Protein AF-A0A0F5PRF5-F1 (afdb_monomer)

Secondary structure (DSSP, 8-state):
--EEEEETTSTTHHHHHHHHHHTT--TT-EEEEB--TTSGGG-HHHHHHHHHHTTS-TTSEEE--SSS-B-TTTHHHHHHHHHHHSTTPPEEEEEEEEE-GGGTTEEEEESS-B-TTGGGT-----B-SEEEEEEEEETT-S-TTSS-HHHHHHHHHHHHHHHHHHHHHHHTT-

Solvent-accessible surface area (backbone atoms only — not comparable to full-atom values): 9089 Å² total; per-residue (Å²): 130,72,68,49,76,48,45,47,84,44,89,62,35,29,56,55,47,11,64,59,43,40,80,68,67,53,81,48,25,29,40,40,11,32,20,34,76,90,39,69,66,34,20,32,8,6,50,23,27,48,67,37,65,85,67,57,59,90,56,48,47,71,43,15,17,69,92,52,53,28,32,82,88,52,37,67,61,49,51,54,50,46,46,69,76,41,75,81,40,53,36,37,25,29,34,51,38,67,32,55,70,92,41,46,48,28,36,39,39,34,73,38,54,44,62,57,36,62,93,74,78,41,93,52,74,73,38,36,60,26,24,39,37,36,20,69,40,39,76,80,59,88,55,83,80,74,66,56,61,67,59,45,46,51,43,20,48,29,51,27,48,7,50,45,54,15,46,55,62,42,63,77,73,113

Structure (mmCIF, N/CA/C/O backbone):
data_AF-A0A0F5PRF5-F1
#
_entry.id   AF-A0A0F5PRF5-F1
#
loop_
_atom_site.group_PDB
_atom_site.id
_atom_site.type_symbol
_atom_site.label_atom_id
_atom_site.label_alt_id
_atom_site.label_comp_id
_atom_site.label_asym_id
_atom_site.label_entity_id
_atom_site.label_seq_id
_atom_site.pdbx_PDB_ins_code
_atom_site.Cartn_x
_atom_site.Cartn_y
_atom_site.Cartn_z
_atom_site.occupancy
_atom_site.B_iso_or_equiv
_atom_site.auth_seq_id
_atom_site.auth_comp_id
_atom_site.auth_asym_id
_atom_site.auth_atom_id
_atom_site.pdbx_PDB_model_num
ATOM 1 N N . MET A 1 1 ? -12.054 15.935 -7.448 1.00 60.72 1 MET A N 1
ATOM 2 C CA . MET A 1 1 ? -11.872 14.742 -6.591 1.00 60.72 1 MET A CA 1
ATOM 3 C C . MET A 1 1 ? -10.645 14.983 -5.749 1.00 60.72 1 MET A C 1
ATOM 5 O O . MET A 1 1 ? -9.676 15.499 -6.285 1.00 60.72 1 MET A O 1
ATOM 9 N N . GLU A 1 2 ? -10.706 14.678 -4.460 1.00 84.06 2 GLU A N 1
ATOM 10 C CA . GLU A 1 2 ? -9.551 14.829 -3.582 1.00 84.06 2 GLU A CA 1
ATOM 11 C C . GLU A 1 2 ? -8.508 13.746 -3.901 1.00 84.06 2 GLU A C 1
ATOM 13 O O . GLU A 1 2 ? -8.806 12.550 -3.855 1.00 84.06 2 GLU A O 1
ATOM 18 N N . GLU A 1 3 ? -7.309 14.181 -4.277 1.00 93.31 3 GLU A N 1
ATOM 19 C CA . GLU A 1 3 ? -6.185 13.330 -4.656 1.00 93.31 3 GLU A CA 1
ATOM 20 C C . GLU A 1 3 ? -4.881 13.951 -4.142 1.00 93.31 3 GLU A C 1
ATOM 22 O O . GLU A 1 3 ? -4.721 15.171 -4.152 1.00 93.31 3 GLU A O 1
ATOM 27 N N . LEU A 1 4 ? -3.947 13.098 -3.730 1.00 96.62 4 LEU A N 1
ATOM 28 C CA . LEU A 1 4 ? -2.561 13.448 -3.453 1.00 96.62 4 LEU A CA 1
ATOM 29 C C . LEU A 1 4 ? -1.651 12.684 -4.423 1.00 96.62 4 LEU A C 1
ATOM 31 O O . LEU A 1 4 ? -1.803 11.476 -4.598 1.00 96.62 4 LEU A O 1
ATOM 35 N N . ARG A 1 5 ? -0.695 13.385 -5.039 1.00 97.19 5 ARG A N 1
ATOM 36 C CA . ARG A 1 5 ? 0.387 12.793 -5.837 1.00 97.19 5 ARG A CA 1
ATOM 37 C C . ARG A 1 5 ? 1.717 13.359 -5.371 1.00 97.19 5 ARG A C 1
ATOM 39 O O . ARG A 1 5 ? 1.834 14.571 -5.238 1.00 97.19 5 ARG A O 1
ATOM 46 N N . LEU A 1 6 ? 2.691 12.484 -5.171 1.00 98.06 6 LEU A N 1
ATOM 47 C CA . LEU A 1 6 ? 4.057 12.827 -4.768 1.00 98.06 6 LEU A CA 1
ATOM 48 C C . LEU A 1 6 ? 5.022 11.736 -5.226 1.00 98.06 6 LEU A C 1
ATOM 50 O O . LEU A 1 6 ? 4.592 10.619 -5.518 1.00 98.06 6 LEU A O 1
ATOM 54 N N . ARG A 1 7 ? 6.319 12.020 -5.283 1.00 98.12 7 ARG A N 1
ATOM 55 C CA . ARG A 1 7 ? 7.351 10.986 -5.435 1.00 98.12 7 ARG A CA 1
ATOM 56 C C . ARG A 1 7 ? 7.752 10.408 -4.086 1.00 98.12 7 ARG A C 1
ATOM 58 O O . ARG A 1 7 ? 7.821 11.113 -3.085 1.00 98.12 7 ARG A O 1
ATOM 65 N N . TYR A 1 8 ? 8.073 9.119 -4.078 1.00 98.12 8 TYR A N 1
ATOM 66 C CA . TYR A 1 8 ? 8.446 8.387 -2.866 1.00 98.12 8 TYR A CA 1
ATOM 67 C C . TYR A 1 8 ? 9.645 8.982 -2.105 1.00 98.12 8 TYR A C 1
ATOM 69 O O . TYR A 1 8 ? 9.735 8.798 -0.893 1.00 98.12 8 TYR A O 1
ATOM 77 N N . ASN A 1 9 ? 10.536 9.687 -2.810 1.00 96.62 9 ASN A N 1
ATOM 78 C CA . ASN A 1 9 ? 11.763 10.290 -2.293 1.00 96.62 9 ASN A CA 1
ATOM 79 C C . ASN A 1 9 ? 11.678 11.817 -2.117 1.00 96.62 9 ASN A C 1
ATOM 81 O O . ASN A 1 9 ? 12.692 12.457 -1.840 1.00 96.62 9 ASN A O 1
ATOM 85 N N . GLU A 1 10 ? 10.500 12.419 -2.301 1.00 96.56 10 GLU A N 1
ATOM 86 C CA . GLU A 1 10 ? 10.302 13.834 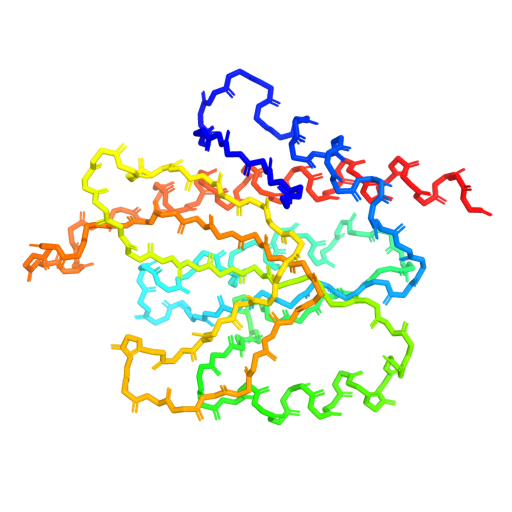-1.989 1.00 96.56 10 GLU A CA 1
ATOM 87 C C . GLU A 1 10 ? 10.427 14.089 -0.483 1.00 96.56 10 GLU A C 1
ATOM 89 O O . GLU A 1 10 ? 10.091 13.247 0.358 1.00 96.56 10 GLU A O 1
ATOM 94 N N . GLU A 1 11 ? 10.885 15.290 -0.126 1.00 94.69 11 GLU A N 1
ATOM 95 C CA . GLU A 1 11 ? 11.002 15.680 1.274 1.00 94.69 11 GLU A CA 1
ATOM 96 C C . GLU A 1 11 ? 9.638 15.554 1.974 1.00 94.69 11 GLU A C 1
ATOM 98 O O . GLU A 1 11 ? 8.604 16.020 1.486 1.00 94.69 11 GLU A O 1
ATOM 103 N N . LYS A 1 12 ? 9.631 14.910 3.146 1.00 96.19 12 LYS A N 1
ATOM 104 C CA . LYS A 1 12 ? 8.427 14.704 3.967 1.00 96.19 12 LYS A CA 1
ATOM 105 C C . LYS A 1 12 ? 7.310 13.920 3.260 1.00 96.19 12 LYS A C 1
ATOM 107 O O . LYS A 1 12 ? 6.164 14.006 3.702 1.00 96.19 12 LYS A O 1
ATOM 112 N N . ALA A 1 13 ? 7.614 13.123 2.232 1.00 98.06 13 ALA A N 1
ATOM 113 C CA . ALA A 1 13 ? 6.646 12.281 1.523 1.00 98.06 13 ALA A CA 1
ATOM 114 C C . ALA A 1 13 ? 5.723 11.496 2.479 1.00 98.06 13 ALA A C 1
ATOM 116 O O . ALA A 1 13 ? 4.499 11.627 2.413 1.00 98.06 13 ALA A O 1
ATOM 117 N N . SER A 1 14 ? 6.294 10.782 3.454 1.00 98.44 14 SER A N 1
ATOM 118 C CA . SER A 1 14 ? 5.531 10.030 4.462 1.00 98.44 14 SER A CA 1
ATOM 119 C C . SER A 1 14 ? 4.595 10.918 5.296 1.00 98.44 14 SER A C 1
ATOM 121 O O . SER A 1 14 ? 3.475 10.516 5.595 1.00 98.44 14 SER A O 1
ATOM 123 N N . PHE A 1 15 ? 4.995 12.149 5.635 1.00 98.25 15 PHE A N 1
ATOM 124 C CA . PHE A 1 15 ? 4.133 13.086 6.370 1.00 98.25 15 PHE A CA 1
ATOM 125 C C . PHE A 1 15 ? 2.988 13.622 5.509 1.00 98.25 15 PHE A C 1
ATOM 127 O O . PHE A 1 15 ? 1.879 13.801 6.009 1.00 98.25 15 PHE A O 1
ATOM 134 N N . GLN A 1 16 ? 3.223 13.859 4.218 1.00 98.25 16 GLN A N 1
ATOM 135 C CA . GLN A 1 16 ? 2.163 14.266 3.293 1.00 98.25 16 GLN A CA 1
ATOM 136 C C . GLN A 1 16 ? 1.115 13.156 3.142 1.00 98.25 16 GLN A C 1
ATOM 138 O O . GLN A 1 16 ? -0.085 13.421 3.251 1.00 98.25 16 GLN A O 1
ATOM 143 N N . ILE A 1 17 ? 1.568 11.904 2.994 1.00 98.50 17 ILE A N 1
ATOM 144 C CA . ILE A 1 17 ? 0.704 10.716 3.033 1.00 98.50 17 ILE A CA 1
ATOM 145 C C . ILE A 1 17 ? -0.072 10.680 4.353 1.00 98.50 17 ILE A C 1
ATOM 147 O O . ILE A 1 17 ? -1.296 10.538 4.345 1.00 98.50 17 ILE A O 1
ATOM 151 N N . ALA A 1 18 ? 0.612 10.871 5.482 1.00 98.31 18 ALA A N 1
ATOM 152 C CA . ALA A 1 18 ? -0.015 10.798 6.792 1.00 98.31 18 ALA A CA 1
ATOM 153 C C . ALA A 1 18 ? -1.121 11.850 6.984 1.00 98.31 18 ALA A C 1
ATOM 155 O O . ALA A 1 18 ? -2.226 11.526 7.418 1.00 98.31 18 ALA A O 1
ATOM 156 N N . ASN A 1 19 ? -0.856 13.100 6.597 1.00 96.88 19 ASN A N 1
ATOM 157 C CA . ASN A 1 19 ? -1.822 14.202 6.649 1.00 96.88 19 ASN A CA 1
ATOM 158 C C . ASN A 1 19 ? -3.044 13.953 5.758 1.00 96.88 19 ASN A C 1
ATOM 160 O O . ASN A 1 19 ? -4.166 14.358 6.077 1.00 96.88 19 ASN A O 1
ATOM 164 N N . PHE A 1 20 ? -2.847 13.287 4.621 1.00 97.12 20 PHE A N 1
ATOM 165 C CA . PHE A 1 20 ? -3.958 12.899 3.769 1.00 97.12 20 PHE A CA 1
ATOM 166 C C . PHE A 1 20 ? -4.807 11.804 4.419 1.00 97.12 20 PHE A C 1
ATOM 168 O O . PHE A 1 20 ? -6.032 11.931 4.492 1.00 97.12 20 PHE A O 1
ATOM 175 N N . LEU A 1 21 ? -4.163 10.744 4.912 1.00 97.31 21 LEU A N 1
ATOM 176 C CA . LEU A 1 21 ? -4.840 9.575 5.466 1.00 97.31 21 LEU A CA 1
ATOM 177 C C . LEU A 1 21 ? -5.535 9.868 6.800 1.00 97.31 21 LEU A C 1
ATOM 179 O O . LEU A 1 21 ? -6.650 9.394 7.001 1.00 97.31 21 LEU A O 1
ATOM 183 N N . SER A 1 22 ? -4.962 10.690 7.683 1.00 95.25 22 SER A N 1
ATOM 184 C CA . SER A 1 22 ? -5.527 10.988 9.015 1.00 95.25 22 SER A CA 1
ATOM 185 C C . SER A 1 22 ? -6.945 11.580 8.971 1.00 95.25 22 SER A C 1
ATOM 187 O O . SER A 1 22 ? -7.748 11.381 9.888 1.00 95.25 22 SER A O 1
ATOM 189 N N . ARG A 1 23 ? -7.292 12.260 7.873 1.00 93.12 23 ARG A N 1
ATOM 190 C CA . ARG A 1 23 ? -8.631 12.816 7.604 1.00 93.12 23 ARG A CA 1
ATOM 191 C C . ARG A 1 23 ? -9.651 11.756 7.174 1.00 93.12 23 ARG A C 1
ATOM 193 O O . ARG A 1 23 ? -10.851 12.014 7.179 1.00 93.12 23 ARG A O 1
ATOM 200 N N . HIS A 1 24 ? -9.180 10.567 6.815 1.00 94.69 24 HIS A N 1
ATOM 201 C CA . HIS A 1 24 ? -9.971 9.491 6.232 1.00 94.69 24 HIS A CA 1
ATOM 202 C C . HIS A 1 24 ? -10.018 8.226 7.097 1.00 94.69 24 HIS A C 1
ATOM 204 O O . HIS A 1 24 ? -10.954 7.441 6.925 1.00 94.69 24 HIS A O 1
ATOM 210 N N . LEU A 1 25 ? -9.067 8.031 8.014 1.00 95.81 25 LEU A N 1
ATOM 211 C CA . LEU A 1 25 ? -9.050 6.892 8.932 1.00 95.81 25 LEU A CA 1
ATOM 212 C C . LEU A 1 25 ? -10.205 6.953 9.944 1.00 95.81 25 LEU A C 1
ATOM 214 O O . LEU A 1 25 ? -10.509 8.001 10.517 1.00 95.81 25 LEU A O 1
ATOM 218 N N . LEU A 1 26 ? -10.824 5.794 10.154 1.00 95.50 26 LEU A N 1
ATOM 219 C CA . LEU A 1 26 ? -11.883 5.516 11.127 1.00 95.50 26 LEU A CA 1
ATOM 220 C C . LEU A 1 26 ? -11.511 4.264 11.940 1.00 95.50 26 LEU A C 1
ATOM 222 O O . LEU A 1 26 ? -10.733 3.450 11.429 1.00 95.50 26 LEU A O 1
ATOM 226 N N . PRO A 1 27 ? -12.071 4.052 13.144 1.00 94.38 27 PRO A N 1
ATOM 227 C CA . PRO A 1 27 ? -11.937 2.771 13.832 1.00 94.38 27 PRO A CA 1
ATOM 228 C C . PRO A 1 27 ? -12.372 1.624 12.913 1.00 94.38 27 PRO A C 1
ATOM 230 O O . PRO A 1 27 ? -13.264 1.803 12.082 1.00 94.38 27 PRO A O 1
ATOM 233 N N . GLU A 1 28 ? -11.722 0.470 13.033 1.00 95.25 28 GLU A N 1
ATOM 234 C CA . GLU A 1 28 ? -11.918 -0.705 12.175 1.00 95.25 28 GLU A CA 1
ATOM 235 C C . GLU A 1 28 ? -11.523 -0.507 10.699 1.00 95.25 28 GLU A C 1
ATOM 237 O O . GLU A 1 28 ? -11.861 -1.336 9.856 1.00 95.25 28 GLU A O 1
ATOM 242 N N . THR A 1 29 ? -10.792 0.560 10.344 1.00 97.56 29 THR A N 1
ATOM 243 C CA . THR A 1 29 ? -10.273 0.710 8.971 1.00 97.56 29 THR A CA 1
ATOM 244 C C . THR A 1 29 ? -9.352 -0.462 8.621 1.00 97.56 29 THR A C 1
ATOM 246 O O . THR A 1 29 ? -8.451 -0.824 9.382 1.00 97.56 29 THR A O 1
ATOM 249 N N . VAL A 1 30 ? -9.582 -1.038 7.442 1.00 98.56 30 VAL A N 1
ATOM 250 C CA . VAL A 1 30 ? -8.839 -2.173 6.897 1.00 98.56 30 VAL A CA 1
ATOM 251 C C . VAL A 1 30 ? -7.887 -1.682 5.810 1.00 98.56 30 VAL A C 1
ATOM 253 O O . VAL A 1 30 ? -8.323 -1.108 4.814 1.00 98.56 30 VAL A O 1
ATOM 256 N N . PHE A 1 31 ? -6.599 -1.972 5.955 1.00 98.62 31 PHE A N 1
ATOM 257 C CA . PHE A 1 31 ? -5.612 -1.861 4.886 1.00 98.62 31 PHE A CA 1
ATOM 258 C C . PHE A 1 31 ? -5.561 -3.185 4.121 1.00 98.62 31 PHE A C 1
ATOM 260 O O . PHE A 1 31 ? -5.172 -4.217 4.669 1.00 98.62 31 PHE A O 1
ATOM 267 N N . LEU A 1 32 ? -5.989 -3.164 2.860 1.00 98.62 32 LEU A N 1
ATOM 268 C CA . LEU A 1 32 ? -5.933 -4.315 1.966 1.00 98.62 32 LEU A CA 1
ATOM 269 C C . LEU A 1 32 ? -4.797 -4.115 0.966 1.00 98.62 32 LEU A C 1
ATOM 271 O O . LEU A 1 32 ? -4.935 -3.377 -0.009 1.00 98.62 32 LEU A O 1
ATOM 275 N N . CYS A 1 33 ? -3.670 -4.763 1.224 1.00 98.44 33 CYS A N 1
ATOM 276 C CA . CYS A 1 33 ? -2.465 -4.641 0.429 1.00 98.44 33 CYS A CA 1
ATOM 277 C C . CYS A 1 33 ? -2.415 -5.736 -0.645 1.00 98.44 33 CYS A C 1
ATOM 279 O O . CYS A 1 33 ? -2.232 -6.916 -0.357 1.00 98.44 33 CYS A O 1
ATOM 281 N N . ILE A 1 34 ? -2.620 -5.337 -1.894 1.00 97.62 34 ILE A N 1
ATOM 282 C CA . ILE A 1 34 ? -2.794 -6.222 -3.039 1.00 97.62 34 ILE A CA 1
ATOM 283 C C . ILE A 1 34 ? -1.454 -6.458 -3.734 1.00 97.62 34 ILE A C 1
ATOM 285 O O . ILE A 1 34 ? -0.644 -5.545 -3.874 1.00 97.62 34 ILE A O 1
ATOM 289 N N . GLY A 1 35 ? -1.231 -7.705 -4.139 1.00 95.81 35 GLY A N 1
ATOM 290 C CA . GLY A 1 35 ? -0.074 -8.146 -4.902 1.00 95.81 35 GLY A CA 1
ATOM 291 C C . GLY A 1 35 ? 0.474 -9.490 -4.420 1.00 95.81 35 GLY A C 1
ATOM 292 O O . GLY A 1 35 ? -0.114 -10.172 -3.570 1.00 95.81 35 GLY A O 1
ATOM 293 N N . THR A 1 36 ? 1.629 -9.879 -4.948 1.00 95.38 36 THR A N 1
ATOM 294 C CA . THR A 1 36 ? 2.395 -11.059 -4.528 1.00 95.38 36 THR A CA 1
ATOM 295 C C . THR A 1 36 ? 3.895 -10.821 -4.659 1.00 95.38 36 THR A C 1
ATOM 297 O O . THR A 1 36 ? 4.366 -10.090 -5.518 1.00 95.38 36 THR A O 1
ATOM 300 N N . ASP A 1 37 ? 4.670 -11.498 -3.822 1.00 92.12 37 ASP A N 1
ATOM 301 C CA . ASP A 1 37 ? 6.130 -11.573 -3.880 1.00 92.12 37 ASP A CA 1
ATOM 302 C C . ASP A 1 37 ? 6.676 -12.434 -5.035 1.00 92.12 37 ASP A C 1
ATOM 304 O O . ASP A 1 37 ? 7.882 -12.460 -5.267 1.00 92.12 37 ASP A O 1
ATOM 308 N N . ARG A 1 38 ? 5.808 -13.113 -5.798 1.00 91.31 38 ARG A N 1
ATOM 309 C CA . ARG A 1 38 ? 6.208 -13.898 -6.981 1.00 91.31 38 ARG A CA 1
ATOM 310 C C . ARG A 1 38 ? 6.745 -13.040 -8.126 1.00 91.31 38 ARG A C 1
ATOM 312 O O . ARG A 1 38 ? 7.484 -13.554 -8.961 1.00 91.31 38 ARG A O 1
ATOM 319 N N . PHE A 1 39 ? 6.369 -11.762 -8.174 1.00 89.50 39 PHE A N 1
ATOM 320 C CA . PHE A 1 39 ? 6.844 -10.795 -9.160 1.00 89.50 39 PHE A CA 1
ATOM 321 C C . PHE A 1 39 ? 7.274 -9.523 -8.437 1.00 89.50 39 PHE A C 1
ATOM 323 O O . PHE A 1 39 ? 6.505 -8.967 -7.658 1.00 89.50 39 PHE A O 1
ATOM 330 N N . ILE A 1 40 ? 8.486 -9.029 -8.709 1.00 93.12 40 ILE A N 1
ATOM 331 C CA . ILE A 1 40 ? 9.037 -7.857 -8.006 1.00 93.12 40 ILE A CA 1
ATOM 332 C C . ILE A 1 40 ? 8.110 -6.643 -8.156 1.00 93.12 40 ILE A C 1
ATOM 334 O O . ILE A 1 40 ? 7.815 -5.969 -7.171 1.00 93.12 40 ILE A O 1
ATOM 338 N N . THR A 1 41 ? 7.576 -6.414 -9.355 1.00 91.50 41 THR A N 1
ATOM 339 C CA . THR A 1 41 ? 6.636 -5.320 -9.640 1.00 91.50 41 THR A CA 1
ATOM 340 C C . THR A 1 41 ? 5.297 -5.456 -8.918 1.00 91.50 41 THR A C 1
ATOM 342 O O . THR A 1 41 ? 4.633 -4.456 -8.688 1.00 91.50 41 THR A O 1
ATOM 345 N N . ASP A 1 42 ? 4.897 -6.666 -8.530 1.00 93.00 42 ASP A N 1
ATOM 346 C CA . ASP A 1 42 ? 3.637 -6.927 -7.821 1.00 93.00 42 ASP A CA 1
ATOM 347 C C . ASP A 1 42 ? 3.843 -7.036 -6.299 1.00 93.00 42 ASP A C 1
ATOM 349 O O . ASP A 1 42 ? 2.907 -7.265 -5.540 1.00 93.00 42 ASP A O 1
ATOM 353 N N . SER A 1 43 ? 5.080 -6.870 -5.819 1.00 96.56 43 SER A N 1
ATOM 354 C CA . SER A 1 43 ? 5.419 -7.088 -4.409 1.00 96.56 43 SER A CA 1
ATOM 355 C C . SER A 1 43 ? 5.150 -5.880 -3.505 1.00 96.56 43 SER A C 1
ATOM 357 O O . SER A 1 43 ? 5.161 -6.027 -2.282 1.00 96.56 43 SER A O 1
ATOM 359 N N . LEU A 1 44 ? 4.853 -4.703 -4.074 1.00 98.00 44 LEU A N 1
ATOM 360 C CA . LEU A 1 44 ? 4.667 -3.455 -3.322 1.00 98.00 44 LEU A CA 1
ATOM 361 C C . LEU A 1 44 ? 3.634 -3.597 -2.198 1.00 98.00 44 LEU A C 1
ATOM 363 O O . LEU A 1 44 ? 3.945 -3.300 -1.046 1.00 98.00 44 LEU A O 1
ATOM 367 N N . GLY A 1 45 ? 2.422 -4.066 -2.513 1.00 98.25 45 GLY A N 1
ATOM 368 C CA . GLY A 1 45 ? 1.362 -4.237 -1.522 1.00 98.25 45 GLY A CA 1
ATOM 369 C C . GLY A 1 45 ? 1.784 -5.179 -0.389 1.00 98.25 45 GLY A C 1
ATOM 370 O O . GLY A 1 45 ? 1.839 -4.737 0.758 1.00 98.25 45 GLY A O 1
ATOM 371 N N . PRO A 1 46 ? 2.141 -6.445 -0.663 1.00 98.50 46 PRO A N 1
ATOM 372 C CA . PRO A 1 46 ? 2.598 -7.378 0.366 1.00 98.50 46 PRO A CA 1
ATOM 373 C C . PRO A 1 46 ? 3.746 -6.858 1.243 1.00 98.50 46 PRO A C 1
ATOM 375 O O . PRO A 1 46 ? 3.751 -7.145 2.443 1.00 98.50 46 PRO A O 1
ATOM 378 N N . ILE A 1 47 ? 4.689 -6.085 0.683 1.00 98.75 47 ILE A N 1
ATOM 379 C CA . ILE A 1 47 ? 5.765 -5.441 1.454 1.00 98.75 47 ILE A CA 1
ATOM 380 C C . ILE A 1 47 ? 5.183 -4.378 2.391 1.00 98.75 47 ILE A C 1
ATOM 382 O O . ILE A 1 47 ? 5.457 -4.433 3.590 1.00 98.75 47 ILE A O 1
ATOM 386 N N . VAL A 1 48 ? 4.335 -3.467 1.892 1.00 98.81 48 VAL A N 1
ATOM 387 C CA . VAL A 1 48 ? 3.645 -2.467 2.731 1.00 98.81 48 VAL A CA 1
ATOM 388 C C . VAL A 1 48 ? 2.891 -3.152 3.867 1.00 98.81 48 VAL A C 1
ATOM 390 O O . VAL A 1 48 ? 3.070 -2.794 5.028 1.00 98.81 48 VAL A O 1
ATOM 393 N N . GLY A 1 49 ? 2.091 -4.172 3.549 1.00 98.69 49 GLY A N 1
ATOM 394 C CA . GLY A 1 49 ? 1.313 -4.916 4.533 1.00 98.69 49 GLY A CA 1
ATOM 395 C C . GLY A 1 49 ? 2.188 -5.579 5.595 1.00 98.69 49 GLY A C 1
ATOM 396 O O . GLY A 1 49 ? 1.877 -5.516 6.784 1.00 98.69 49 GLY A O 1
ATOM 397 N N . ASN A 1 50 ? 3.323 -6.160 5.199 1.00 98.44 50 ASN A N 1
ATOM 398 C CA . ASN A 1 50 ? 4.276 -6.740 6.140 1.00 98.44 50 ASN A CA 1
ATOM 399 C C . ASN A 1 50 ? 4.862 -5.678 7.087 1.00 98.44 50 ASN A C 1
ATOM 401 O O . ASN A 1 50 ? 4.874 -5.902 8.297 1.00 98.44 50 ASN A O 1
ATOM 405 N N . LEU A 1 51 ? 5.270 -4.517 6.559 1.00 98.50 51 LEU A N 1
ATOM 406 C CA . LEU A 1 51 ? 5.847 -3.412 7.337 1.00 98.50 51 LEU A CA 1
ATOM 407 C C . LEU A 1 51 ? 4.879 -2.835 8.379 1.00 98.50 51 LEU A C 1
ATOM 409 O O . LEU A 1 51 ? 5.302 -2.484 9.476 1.00 98.50 51 LEU A O 1
ATOM 413 N N . ILE A 1 52 ? 3.582 -2.756 8.067 1.00 98.44 52 ILE A N 1
ATOM 414 C CA . ILE A 1 52 ? 2.590 -2.157 8.978 1.00 98.44 52 ILE A CA 1
ATOM 415 C C . ILE A 1 52 ? 1.946 -3.170 9.939 1.00 98.44 52 ILE A C 1
ATOM 417 O O . ILE A 1 52 ? 1.476 -2.786 11.009 1.00 98.44 52 ILE A O 1
ATOM 421 N N . SER A 1 53 ? 1.935 -4.464 9.597 1.00 96.19 53 SER A N 1
ATOM 422 C CA . SER A 1 53 ? 1.197 -5.504 10.339 1.00 96.19 53 SER A CA 1
ATOM 423 C C . SER A 1 53 ? 1.599 -5.676 11.810 1.00 96.19 53 SER A C 1
ATOM 425 O O . SER A 1 53 ? 0.757 -6.056 12.620 1.00 96.19 53 SER A O 1
ATOM 427 N N . GLY A 1 54 ? 2.852 -5.383 12.172 1.00 89.44 54 GLY A N 1
ATOM 428 C CA . GLY A 1 54 ? 3.355 -5.492 13.548 1.00 89.44 54 GLY A CA 1
ATOM 429 C C . GLY A 1 54 ? 3.349 -4.184 14.343 1.00 89.44 54 GLY A C 1
ATOM 430 O O . GLY A 1 54 ? 3.722 -4.186 15.514 1.00 89.44 54 GLY A O 1
ATOM 431 N N . SER A 1 55 ? 2.969 -3.067 13.721 1.00 95.06 55 SER A N 1
ATOM 432 C CA . SER A 1 55 ? 3.124 -1.725 14.304 1.00 95.06 55 SER A CA 1
ATOM 433 C C . SER A 1 55 ? 1.853 -0.885 14.240 1.00 95.06 55 SER A C 1
ATOM 435 O O . SER A 1 55 ? 1.843 0.248 14.702 1.00 95.06 55 SER A O 1
ATOM 437 N N . LEU A 1 56 ? 0.762 -1.402 13.681 1.00 95.38 56 LEU A N 1
ATOM 438 C CA . LEU A 1 56 ? -0.504 -0.682 13.698 1.00 95.38 56 LEU A CA 1
ATOM 439 C C . LEU A 1 56 ? -1.165 -0.723 15.084 1.00 95.38 56 LEU A C 1
ATOM 441 O O . LEU A 1 56 ? -1.135 -1.758 15.755 1.00 95.38 56 LEU A O 1
ATOM 445 N N . PRO A 1 57 ? -1.826 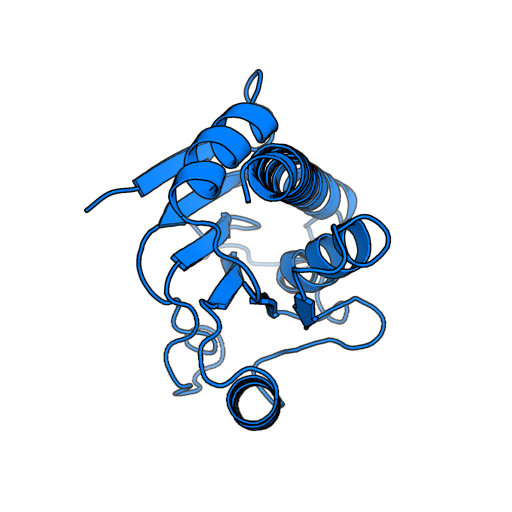0.373 15.505 1.00 95.81 57 PRO A N 1
ATOM 446 C CA . PRO A 1 57 ? -2.751 0.338 16.629 1.00 95.81 57 PRO A CA 1
ATOM 447 C C . PRO A 1 57 ? -3.819 -0.759 16.453 1.00 95.81 57 PRO A C 1
ATOM 449 O O . PRO A 1 57 ? -4.291 -0.965 15.333 1.00 95.81 57 PRO A O 1
ATOM 452 N N . PRO A 1 58 ? -4.277 -1.408 17.542 1.00 94.12 58 PRO A N 1
ATOM 453 C CA . PRO A 1 58 ? -5.157 -2.584 17.484 1.00 94.12 58 PRO A CA 1
ATOM 454 C C . PRO A 1 58 ? -6.567 -2.308 16.936 1.00 94.12 58 PRO A C 1
ATOM 456 O O . PRO A 1 58 ? -7.339 -3.238 16.743 1.00 94.12 58 PRO A O 1
ATOM 459 N N . ILE A 1 59 ? -6.908 -1.041 16.688 1.00 95.00 59 ILE A N 1
ATOM 460 C CA . ILE A 1 59 ? -8.179 -0.613 16.087 1.00 95.00 59 ILE A CA 1
ATOM 461 C C . ILE A 1 59 ? -8.172 -0.663 14.550 1.00 95.00 59 ILE A C 1
ATOM 463 O O . ILE A 1 59 ? -9.183 -0.338 13.929 1.00 95.00 59 ILE A O 1
ATOM 467 N N . TYR A 1 60 ? -7.040 -1.002 13.929 1.00 97.62 60 TYR A N 1
ATOM 468 C CA . TYR A 1 60 ? -6.885 -1.120 12.479 1.00 97.62 60 TYR A CA 1
ATOM 469 C C . TYR A 1 60 ? -6.455 -2.536 12.099 1.00 97.62 60 TYR A C 1
ATOM 471 O O . TYR A 1 60 ? -5.824 -3.239 12.886 1.00 97.62 60 TYR A O 1
ATOM 479 N N . TYR A 1 61 ? -6.753 -2.943 10.865 1.00 98.12 61 TYR A N 1
ATOM 480 C CA . TYR A 1 61 ? -6.485 -4.303 10.391 1.00 98.12 61 TYR A CA 1
ATOM 481 C C . TYR A 1 61 ? -5.737 -4.305 9.067 1.00 98.12 61 TYR A C 1
ATOM 483 O O . TYR A 1 61 ? -5.881 -3.389 8.260 1.00 98.12 61 TYR A O 1
ATOM 491 N N . VAL A 1 62 ? -4.971 -5.368 8.827 1.00 98.50 62 VAL A N 1
ATOM 492 C CA . VAL A 1 62 ? -4.161 -5.540 7.617 1.00 98.50 62 VAL A CA 1
ATOM 493 C C . VAL A 1 62 ? -4.448 -6.895 6.998 1.00 98.50 62 VAL A C 1
ATOM 495 O O . VAL A 1 62 ? -4.427 -7.916 7.687 1.00 98.50 62 VAL A O 1
ATOM 498 N N . TYR A 1 63 ? -4.667 -6.899 5.689 1.00 98.56 63 TYR A N 1
ATOM 499 C CA . TYR A 1 63 ? -4.755 -8.098 4.864 1.00 98.56 63 TYR A CA 1
ATOM 500 C C . TYR A 1 63 ? -3.844 -7.936 3.658 1.00 98.56 63 TYR A C 1
ATOM 502 O O . TYR A 1 63 ? -3.757 -6.850 3.095 1.00 98.56 63 TYR A O 1
ATOM 510 N N . GLY A 1 64 ? -3.193 -9.025 3.255 1.00 98.19 64 GLY A N 1
ATOM 511 C CA . GLY A 1 64 ? -2.138 -8.972 2.254 1.00 98.19 64 GLY A CA 1
ATOM 512 C C . GLY A 1 64 ? -0.800 -8.641 2.895 1.00 98.19 64 GLY A C 1
ATOM 513 O O . GLY A 1 64 ? -0.488 -7.497 3.193 1.00 98.19 64 GLY A O 1
ATOM 514 N N . THR A 1 65 ? -0.005 -9.673 3.133 1.00 98.50 65 THR A N 1
ATOM 515 C CA . THR A 1 65 ? 1.387 -9.556 3.579 1.00 98.50 65 THR A CA 1
ATOM 516 C C . THR A 1 65 ? 2.245 -10.481 2.732 1.00 98.50 65 THR A C 1
ATOM 518 O O . THR A 1 65 ? 1.714 -11.312 1.999 1.00 98.50 65 THR A O 1
ATOM 521 N N . LEU A 1 66 ? 3.569 -10.399 2.860 1.00 98.00 66 LEU A N 1
ATOM 522 C CA . LEU A 1 66 ? 4.468 -11.368 2.222 1.00 98.00 66 LEU A CA 1
ATOM 523 C C . LEU A 1 66 ? 4.113 -12.819 2.595 1.00 98.00 66 LEU A C 1
ATOM 525 O O . LEU A 1 66 ? 4.113 -13.699 1.744 1.00 98.00 66 LEU A O 1
ATOM 529 N N . LYS A 1 67 ? 3.738 -13.069 3.857 1.00 97.38 67 LYS A N 1
ATOM 530 C CA . LYS A 1 67 ? 3.345 -14.407 4.325 1.00 97.38 67 LYS A CA 1
ATOM 531 C C . LYS A 1 67 ? 1.973 -14.848 3.805 1.00 97.38 67 LYS A C 1
ATOM 533 O O . LYS A 1 67 ? 1.776 -16.030 3.544 1.00 97.38 67 LYS A O 1
ATOM 538 N N . ASN A 1 68 ? 1.019 -13.921 3.709 1.00 97.75 68 ASN A N 1
ATOM 539 C CA . ASN A 1 68 ? -0.355 -14.191 3.282 1.00 97.75 68 ASN A CA 1
ATOM 540 C C . ASN A 1 68 ? -0.757 -13.189 2.184 1.00 97.75 68 ASN A C 1
ATOM 542 O O . ASN A 1 68 ? -1.460 -12.216 2.483 1.00 97.75 68 ASN A O 1
ATOM 546 N N . PRO A 1 69 ? -0.284 -13.369 0.937 1.00 97.75 69 PRO A N 1
ATOM 547 C CA . PRO A 1 69 ? -0.534 -12.416 -0.137 1.00 97.75 69 PRO A CA 1
ATOM 548 C C . PRO A 1 69 ? -2.006 -12.422 -0.560 1.00 97.75 69 PRO A C 1
ATOM 550 O O . PRO A 1 69 ? -2.668 -13.466 -0.593 1.00 97.75 69 PRO A O 1
ATOM 553 N N . VAL A 1 70 ? -2.511 -11.247 -0.936 1.00 97.50 70 VAL A N 1
ATOM 554 C CA . VAL A 1 70 ? -3.824 -11.100 -1.569 1.00 97.50 70 VAL A CA 1
ATOM 555 C C . VAL A 1 70 ? -3.610 -10.581 -2.979 1.00 97.50 70 VAL A C 1
ATOM 557 O O . VAL A 1 70 ? -3.173 -9.462 -3.178 1.00 97.50 70 VAL A O 1
ATOM 560 N N . HIS A 1 71 ? -3.943 -11.390 -3.970 1.00 93.31 71 HIS A N 1
ATOM 561 C CA . HIS A 1 71 ? -3.713 -11.119 -5.386 1.00 93.31 71 HIS A CA 1
ATOM 562 C C . HIS A 1 71 ? -4.961 -11.469 -6.204 1.00 93.31 71 HIS A C 1
ATOM 564 O O . HIS A 1 71 ? -5.930 -12.031 -5.689 1.00 93.31 71 HIS A O 1
ATOM 570 N N . ALA A 1 72 ? -4.923 -11.231 -7.513 1.00 89.75 72 ALA A N 1
ATOM 571 C CA . ALA A 1 72 ? -6.058 -11.416 -8.419 1.00 89.75 72 ALA A CA 1
ATOM 572 C C . ALA A 1 72 ? -6.804 -12.768 -8.309 1.00 89.75 72 ALA A C 1
ATOM 574 O O . ALA A 1 72 ? -7.991 -12.830 -8.615 1.00 89.75 72 ALA A O 1
ATOM 575 N N . ILE A 1 73 ? -6.135 -13.860 -7.915 1.00 91.75 73 ILE A N 1
ATOM 576 C CA . ILE A 1 73 ? -6.749 -15.200 -7.829 1.00 91.75 73 ILE A CA 1
ATOM 577 C C . ILE A 1 73 ? -7.605 -15.378 -6.563 1.00 91.75 73 ILE A C 1
ATOM 579 O O . ILE A 1 73 ? -8.653 -16.007 -6.636 1.00 91.75 73 ILE A O 1
ATOM 583 N N . ASN A 1 74 ? -7.185 -14.831 -5.419 1.00 94.81 74 ASN A N 1
ATOM 584 C CA . ASN A 1 74 ? -7.836 -15.027 -4.113 1.00 94.81 74 ASN A CA 1
ATOM 585 C C . ASN A 1 74 ? -8.515 -13.749 -3.581 1.00 94.81 74 ASN A C 1
ATOM 587 O O . ASN A 1 74 ? -9.035 -13.739 -2.465 1.00 94.81 74 ASN A O 1
ATOM 591 N N . LEU A 1 75 ? -8.510 -12.666 -4.364 1.00 94.88 75 LEU A N 1
ATOM 592 C CA . LEU A 1 75 ? -9.030 -11.361 -3.963 1.00 94.88 75 LEU A CA 1
ATOM 593 C C . LEU A 1 75 ? -10.503 -11.416 -3.557 1.00 94.88 75 LEU A C 1
ATOM 595 O O . LEU A 1 75 ? -10.872 -10.888 -2.514 1.00 94.88 75 LEU A O 1
ATOM 599 N N . GLU A 1 76 ? -11.352 -12.050 -4.364 1.00 94.25 76 GLU A N 1
ATOM 600 C CA . GLU A 1 76 ? -12.794 -12.056 -4.111 1.00 94.25 76 GLU A CA 1
ATOM 601 C C . GLU A 1 76 ? -13.146 -12.801 -2.817 1.00 94.25 76 GLU A C 1
ATOM 603 O O . GLU A 1 76 ? -13.956 -12.327 -2.020 1.00 94.25 76 GLU A O 1
ATOM 608 N N . GLU A 1 77 ? -12.491 -13.936 -2.570 1.00 96.00 77 GLU A N 1
ATOM 609 C CA . GLU A 1 77 ? -12.634 -14.692 -1.327 1.00 96.00 77 GLU A CA 1
ATOM 610 C C . GLU A 1 77 ? -12.196 -13.860 -0.115 1.00 96.00 77 GLU A C 1
ATOM 612 O O . GLU A 1 77 ? -12.942 -13.754 0.862 1.00 96.00 77 GLU A O 1
ATOM 617 N N . ASN A 1 78 ? -11.037 -13.199 -0.203 1.00 97.44 78 ASN A N 1
ATOM 618 C CA . ASN A 1 78 ? -10.547 -12.321 0.857 1.00 97.44 78 ASN A CA 1
ATOM 619 C C . ASN A 1 78 ? -11.496 -11.144 1.101 1.00 97.44 78 ASN A C 1
ATOM 621 O O . ASN A 1 78 ? -11.793 -10.830 2.249 1.00 97.44 78 ASN A O 1
ATOM 625 N N . LEU A 1 79 ? -12.049 -10.529 0.054 1.00 96.25 79 LEU A N 1
ATOM 626 C CA . LEU A 1 79 ? -13.037 -9.458 0.200 1.00 96.25 79 LEU A CA 1
ATOM 627 C C . LEU A 1 79 ? -14.312 -9.941 0.891 1.00 96.25 79 LEU A C 1
ATOM 629 O O . LEU A 1 79 ? -14.838 -9.234 1.750 1.00 96.25 79 LEU A O 1
ATOM 633 N N . ARG A 1 80 ? -14.811 -11.137 0.552 1.00 96.44 80 ARG A N 1
ATOM 634 C CA . ARG A 1 80 ? -15.964 -11.731 1.246 1.00 96.44 80 ARG A CA 1
ATOM 635 C C . ARG A 1 80 ? -15.651 -11.975 2.723 1.00 96.44 80 ARG A C 1
ATOM 637 O O . ARG A 1 80 ? -16.477 -11.647 3.573 1.00 96.44 80 ARG A O 1
ATOM 644 N N . TYR A 1 81 ? -14.464 -12.496 3.033 1.00 97.88 81 TYR A N 1
ATOM 645 C CA . TYR A 1 81 ? -14.013 -12.696 4.410 1.00 97.88 81 TYR A CA 1
ATOM 646 C C . TYR A 1 81 ? -13.917 -11.372 5.183 1.00 97.88 81 TYR A C 1
ATOM 648 O O . TYR A 1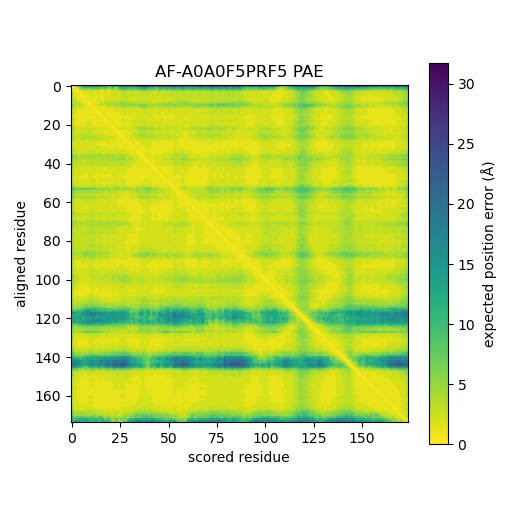 81 ? -14.498 -11.252 6.261 1.00 97.88 81 TYR A O 1
ATOM 656 N N . ILE A 1 82 ? -13.251 -10.364 4.611 1.00 97.75 82 ILE A N 1
ATOM 657 C CA . ILE A 1 82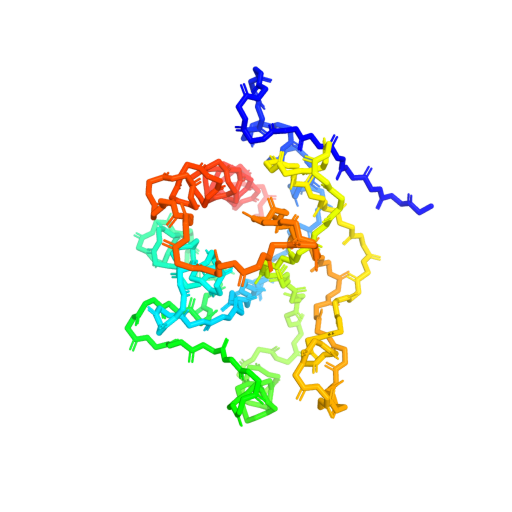 ? -13.068 -9.038 5.216 1.00 97.75 82 ILE A CA 1
ATOM 658 C C . ILE A 1 82 ? -14.424 -8.395 5.496 1.00 97.75 82 ILE A C 1
ATOM 660 O O . ILE A 1 82 ? -14.666 -7.982 6.622 1.00 97.75 82 ILE A O 1
ATOM 664 N N . LYS A 1 83 ? -15.344 -8.388 4.523 1.00 95.69 83 LYS A N 1
ATOM 665 C CA . LYS A 1 83 ? -16.695 -7.828 4.703 1.00 95.69 83 LYS A CA 1
ATOM 666 C C . LYS A 1 83 ? -17.510 -8.568 5.761 1.00 95.69 83 LYS A C 1
ATOM 668 O O . LYS A 1 83 ? -18.313 -7.953 6.448 1.00 95.69 83 LYS A O 1
ATOM 673 N N . LYS A 1 84 ? -17.323 -9.883 5.906 1.00 97.44 84 LYS A N 1
ATOM 674 C CA . LYS A 1 84 ? -17.990 -10.657 6.960 1.00 97.44 84 LYS A CA 1
ATOM 675 C C . LYS A 1 84 ? -17.424 -10.333 8.345 1.00 97.44 84 LYS A C 1
ATOM 677 O O . LYS A 1 84 ? -18.183 -10.271 9.305 1.00 97.44 84 LYS A O 1
ATOM 682 N N . LYS A 1 85 ? -16.104 -10.166 8.452 1.00 97.69 85 LYS A N 1
ATOM 683 C CA . LYS A 1 85 ? -15.410 -9.934 9.725 1.00 97.69 85 LYS A CA 1
ATOM 684 C C . LYS A 1 85 ? -15.470 -8.476 10.187 1.00 97.69 85 LYS A C 1
ATOM 686 O O . LYS A 1 85 ? -15.586 -8.237 11.381 1.00 97.69 85 LYS A O 1
ATOM 691 N N . HIS A 1 86 ? -15.442 -7.534 9.249 1.00 96.56 86 HIS A N 1
ATOM 692 C CA . HIS A 1 86 ? -15.470 -6.091 9.484 1.00 96.56 86 HIS A CA 1
ATOM 693 C C . HIS A 1 86 ? -16.577 -5.440 8.625 1.00 96.56 86 HIS A C 1
ATOM 695 O O . HIS A 1 86 ? -16.295 -4.754 7.643 1.00 96.56 86 HIS A O 1
ATOM 701 N N . PRO A 1 87 ? -17.866 -5.657 8.945 1.00 94.31 87 PRO A N 1
ATOM 702 C CA . PRO A 1 87 ? -18.987 -5.265 8.077 1.00 94.31 87 PRO A CA 1
ATOM 703 C C . PRO A 1 87 ? -19.123 -3.757 7.837 1.00 94.31 87 PRO A C 1
ATOM 705 O O . PRO A 1 87 ? -19.727 -3.352 6.845 1.00 94.31 87 PRO A O 1
ATOM 708 N N . TYR A 1 88 ? -18.550 -2.933 8.716 1.00 92.81 88 TYR A N 1
ATOM 709 C CA . TYR A 1 88 ? -18.586 -1.470 8.632 1.00 92.81 88 TYR A CA 1
ATOM 710 C C . TYR A 1 88 ? -17.204 -0.850 8.384 1.00 92.81 88 TYR A C 1
ATOM 712 O O . TYR A 1 88 ? -17.060 0.369 8.477 1.00 92.81 88 TYR A O 1
ATOM 720 N N . SER A 1 89 ? -16.180 -1.664 8.091 1.00 94.12 89 SER A N 1
ATOM 721 C CA . SER A 1 89 ? -14.839 -1.136 7.842 1.00 94.12 89 SER A CA 1
ATOM 722 C C . SER A 1 89 ? -14.804 -0.313 6.569 1.00 94.12 89 SER A C 1
ATOM 724 O O . SER A 1 89 ? -15.288 -0.751 5.523 1.00 94.12 89 SER A O 1
ATOM 726 N N . LYS A 1 90 ? -14.099 0.811 6.636 1.00 95.75 90 LYS A N 1
ATOM 727 C CA . LYS A 1 90 ? -13.546 1.448 5.446 1.00 95.75 90 LYS A CA 1
ATOM 728 C C . LYS A 1 90 ? -12.349 0.633 4.960 1.00 95.75 90 LYS A C 1
ATOM 730 O O . LYS A 1 90 ? -11.496 0.278 5.772 1.00 95.75 90 LYS A O 1
ATOM 735 N N . ILE A 1 91 ? -12.267 0.360 3.662 1.00 97.94 91 ILE A N 1
ATOM 736 C CA . ILE A 1 91 ? -11.140 -0.357 3.058 1.00 97.94 91 ILE A CA 1
ATOM 737 C C . ILE A 1 91 ? -10.228 0.646 2.353 1.00 97.94 91 ILE A C 1
ATOM 739 O O . ILE A 1 91 ? -10.661 1.386 1.470 1.00 97.94 91 ILE A O 1
ATOM 743 N N . ILE A 1 92 ? -8.948 0.641 2.713 1.00 98.31 92 ILE A N 1
ATOM 744 C CA . ILE A 1 92 ? -7.887 1.350 2.002 1.00 98.31 92 ILE A CA 1
ATOM 745 C C . ILE A 1 92 ? -7.078 0.318 1.228 1.00 98.31 92 ILE A C 1
ATOM 747 O O . ILE A 1 92 ? -6.399 -0.519 1.820 1.00 98.31 92 ILE A O 1
ATOM 751 N N . ALA A 1 93 ? -7.172 0.364 -0.096 1.00 98.25 93 ALA A N 1
ATOM 752 C CA . ALA A 1 93 ? -6.436 -0.542 -0.961 1.00 98.25 93 ALA A CA 1
ATOM 753 C C . ALA A 1 93 ? -5.018 -0.013 -1.212 1.00 98.25 93 ALA A C 1
ATOM 755 O O . ALA A 1 93 ? -4.853 1.173 -1.493 1.00 98.25 93 ALA A O 1
ATOM 756 N N . VAL A 1 94 ? -4.010 -0.879 -1.142 1.00 98.44 94 VAL A N 1
ATOM 757 C CA . VAL A 1 94 ? -2.624 -0.563 -1.520 1.00 98.44 94 VAL A CA 1
ATOM 758 C C . VAL A 1 94 ? -2.232 -1.467 -2.674 1.00 98.44 94 VAL A C 1
ATOM 760 O O . VAL A 1 94 ? -2.374 -2.675 -2.541 1.00 98.44 94 VAL A O 1
ATOM 763 N N . ASP A 1 95 ? -1.762 -0.909 -3.783 1.00 96.38 95 ASP A N 1
ATOM 764 C CA . ASP A 1 95 ? -1.448 -1.679 -4.991 1.00 96.38 95 ASP A CA 1
ATOM 765 C C . ASP A 1 95 ? -0.261 -1.074 -5.752 1.00 96.38 95 ASP A C 1
ATOM 767 O O . ASP A 1 95 ? 0.095 0.096 -5.564 1.00 96.38 95 ASP A O 1
ATOM 771 N N . ALA A 1 96 ? 0.347 -1.868 -6.624 1.00 95.12 96 ALA A N 1
ATOM 772 C CA . ALA A 1 96 ? 1.306 -1.394 -7.610 1.00 95.12 96 ALA A CA 1
ATOM 773 C C . ALA A 1 96 ? 0.627 -1.189 -8.965 1.00 95.12 96 ALA A C 1
ATOM 775 O O . ALA A 1 96 ? -0.330 -1.866 -9.328 1.00 95.12 96 ALA A O 1
ATOM 776 N N . SER A 1 97 ? 1.158 -0.263 -9.755 1.00 93.00 97 SER A N 1
ATOM 777 C CA . SER A 1 97 ? 0.781 -0.125 -11.157 1.00 93.00 97 SER A CA 1
ATOM 778 C C . SER A 1 97 ? 2.003 0.151 -12.014 1.00 93.00 97 SER A C 1
ATOM 780 O O . SER A 1 97 ? 2.992 0.734 -11.571 1.00 93.00 97 SER A O 1
ATOM 782 N N . LEU A 1 98 ? 1.896 -0.227 -13.280 1.00 92.12 98 LEU A N 1
ATOM 783 C CA . LEU A 1 98 ? 2.763 0.286 -14.331 1.00 92.12 98 LEU A CA 1
ATOM 784 C C . LEU A 1 98 ? 2.293 1.704 -14.715 1.00 92.12 98 LEU A C 1
ATOM 786 O O . LEU A 1 98 ? 1.141 2.072 -14.448 1.00 92.12 98 LEU A O 1
ATOM 790 N N . GLY A 1 99 ? 3.180 2.509 -15.293 1.00 92.38 99 GLY A N 1
ATOM 791 C CA . GLY A 1 99 ? 2.924 3.901 -15.668 1.00 92.38 99 GLY A CA 1
ATOM 792 C C . GLY A 1 99 ? 3.782 4.366 -16.844 1.00 92.38 99 GLY A C 1
ATOM 793 O O . GLY A 1 99 ? 4.513 3.583 -17.438 1.00 92.38 99 GLY A O 1
ATOM 794 N N . GLU A 1 100 ? 3.710 5.653 -17.178 1.00 93.31 100 GLU A N 1
ATOM 795 C CA . GLU A 1 100 ? 4.734 6.274 -18.034 1.00 93.31 100 GLU A CA 1
ATOM 796 C C . GLU A 1 100 ? 6.071 6.351 -17.287 1.00 93.31 100 GLU A C 1
ATOM 798 O O . GLU A 1 100 ? 6.091 6.471 -16.060 1.00 93.31 100 GLU A O 1
ATOM 803 N N . GLU A 1 101 ? 7.186 6.357 -18.015 1.00 92.44 101 GLU A N 1
ATOM 804 C CA . GLU A 1 101 ? 8.537 6.367 -17.434 1.00 92.44 101 GLU A CA 1
ATOM 805 C C . GLU A 1 101 ? 8.764 7.558 -16.484 1.00 92.44 101 GLU A C 1
ATOM 807 O O . GLU A 1 101 ? 9.257 7.404 -15.368 1.00 92.44 101 GLU A O 1
ATOM 812 N N . GLU A 1 102 ? 8.271 8.743 -16.851 1.00 94.50 102 GLU A N 1
ATOM 813 C CA . GLU A 1 102 ? 8.303 9.951 -16.013 1.00 94.50 102 GLU A CA 1
ATOM 814 C C . GLU A 1 102 ? 7.524 9.825 -14.688 1.00 94.50 102 GLU A C 1
ATOM 816 O O . GLU A 1 102 ? 7.726 10.612 -13.751 1.00 94.50 102 GLU A O 1
ATOM 821 N N . ASN A 1 103 ? 6.611 8.855 -14.603 1.00 96.31 103 ASN A N 1
ATOM 822 C CA . ASN A 1 103 ? 5.770 8.600 -13.443 1.00 96.31 103 ASN A CA 1
ATOM 823 C C . ASN A 1 103 ? 6.342 7.531 -12.511 1.00 96.31 103 ASN A C 1
ATOM 825 O O . ASN A 1 103 ? 5.833 7.410 -11.399 1.00 96.31 103 ASN A O 1
ATOM 829 N N . ILE A 1 104 ? 7.399 6.814 -12.899 1.00 96.12 104 ILE A N 1
ATOM 830 C CA . ILE A 1 104 ? 8.048 5.821 -12.037 1.00 96.12 104 ILE A CA 1
ATOM 831 C C . ILE A 1 104 ? 8.483 6.477 -10.715 1.00 96.12 104 ILE A C 1
ATOM 833 O O . ILE A 1 104 ? 9.035 7.585 -10.684 1.00 96.12 104 ILE A O 1
ATOM 837 N N . GLY A 1 105 ? 8.155 5.813 -9.603 1.00 97.25 105 GLY A N 1
ATOM 838 C CA . GLY A 1 105 ? 8.383 6.290 -8.238 1.00 97.25 105 GLY A CA 1
ATOM 839 C C . GLY A 1 105 ? 7.314 7.254 -7.709 1.00 97.25 105 GLY A C 1
ATOM 840 O O . GLY A 1 105 ? 7.404 7.699 -6.563 1.00 97.25 105 GLY A O 1
ATOM 841 N N . LYS A 1 106 ? 6.292 7.604 -8.498 1.00 98.38 106 LYS A N 1
ATOM 842 C CA . LYS A 1 106 ? 5.156 8.381 -7.987 1.00 98.38 106 LYS A CA 1
ATOM 843 C C . LYS A 1 106 ? 4.216 7.492 -7.175 1.00 98.38 106 LYS A C 1
ATOM 845 O O . LYS A 1 106 ? 3.922 6.360 -7.549 1.00 98.38 106 LYS A O 1
ATOM 850 N N . ILE A 1 107 ? 3.708 8.056 -6.089 1.00 98.62 107 ILE A N 1
ATOM 851 C CA . ILE A 1 107 ? 2.656 7.511 -5.241 1.00 98.62 107 ILE A CA 1
ATOM 852 C C . ILE A 1 107 ? 1.417 8.379 -5.455 1.00 98.62 107 ILE A C 1
ATOM 854 O O . ILE A 1 107 ? 1.485 9.608 -5.397 1.00 98.62 107 ILE A O 1
ATOM 858 N N . SER A 1 108 ? 0.279 7.742 -5.706 1.00 97.88 108 SER A N 1
ATOM 859 C CA . SER A 1 108 ? -1.016 8.397 -5.856 1.00 97.88 108 SER A CA 1
ATOM 860 C C . SER A 1 108 ? -1.978 7.890 -4.791 1.00 97.88 108 SER A C 1
ATOM 862 O O . SER A 1 108 ? -2.163 6.684 -4.641 1.00 97.88 108 SER A O 1
ATOM 864 N N . ILE A 1 109 ? -2.599 8.816 -4.061 1.00 97.94 109 ILE A N 1
ATOM 865 C CA . ILE A 1 109 ? -3.633 8.521 -3.073 1.00 97.94 109 ILE A CA 1
ATOM 866 C C . ILE A 1 109 ? -4.933 9.177 -3.511 1.00 97.94 109 ILE A C 1
ATOM 868 O O . ILE A 1 109 ? -4.990 10.394 -3.685 1.00 97.94 109 ILE A O 1
ATOM 872 N N . LYS A 1 110 ? -5.985 8.378 -3.689 1.00 95.75 110 LYS A N 1
ATOM 873 C CA . LYS A 1 110 ? -7.273 8.834 -4.229 1.00 95.75 110 LYS A CA 1
ATOM 874 C C . LYS A 1 110 ? -8.433 8.305 -3.413 1.00 95.75 110 LYS A C 1
ATOM 876 O O . LYS A 1 110 ? -8.429 7.146 -3.010 1.00 95.75 110 LYS A O 1
ATOM 881 N N . LYS A 1 1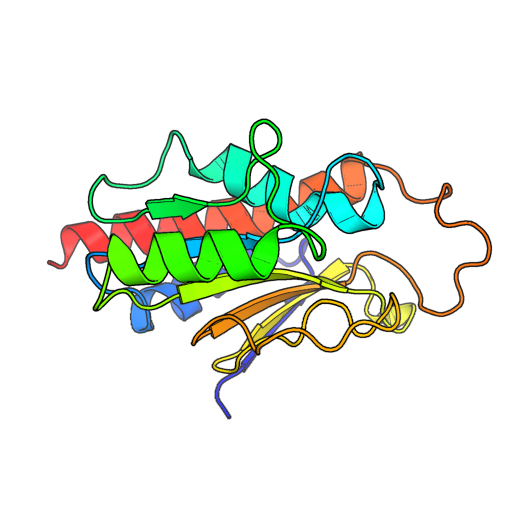11 ? -9.482 9.114 -3.266 1.00 94.75 111 LYS A N 1
ATOM 882 C CA . LYS A 1 111 ? -10.782 8.674 -2.737 1.00 94.75 111 LYS A CA 1
ATOM 883 C C . LYS A 1 111 ? -11.606 7.967 -3.822 1.00 94.75 111 LYS A C 1
ATOM 885 O O . LYS A 1 111 ? -12.654 8.452 -4.247 1.00 94.75 111 LYS A O 1
ATOM 890 N N . SER A 1 112 ? -11.071 6.866 -4.328 1.00 93.06 112 SER A N 1
ATOM 891 C CA . SER A 1 112 ? -11.691 6.029 -5.350 1.00 93.06 112 SER A CA 1
ATOM 892 C C . SER A 1 112 ? -11.198 4.593 -5.205 1.00 93.06 112 SER A C 1
ATOM 894 O O . SER A 1 112 ? -10.052 4.404 -4.789 1.00 93.06 112 SER A O 1
ATOM 896 N N . PRO A 1 113 ? -12.003 3.593 -5.595 1.00 92.38 113 PRO A N 1
ATOM 897 C CA . PRO A 1 113 ? -11.528 2.223 -5.662 1.00 92.38 113 PRO A CA 1
ATOM 898 C C . PRO A 1 113 ? -10.432 2.062 -6.716 1.00 92.38 113 PRO A C 1
ATOM 900 O O . PRO A 1 113 ? -10.369 2.802 -7.702 1.00 92.38 113 PRO A O 1
ATOM 903 N N . ILE A 1 114 ? -9.620 1.025 -6.543 1.00 89.94 114 ILE A N 1
ATOM 904 C CA . ILE A 1 114 ? -8.825 0.450 -7.630 1.00 89.94 114 ILE A CA 1
ATOM 905 C C . ILE A 1 114 ? -9.612 -0.642 -8.338 1.00 89.94 114 ILE A C 1
ATOM 907 O O . ILE A 1 114 ? -10.577 -1.194 -7.807 1.00 89.94 114 ILE A O 1
ATOM 911 N N . HIS A 1 115 ? -9.160 -0.977 -9.542 1.00 86.31 115 HIS A N 1
ATOM 912 C CA . HIS A 1 115 ? -9.699 -2.062 -10.352 1.00 86.31 115 HIS A CA 1
ATOM 913 C C . HIS A 1 115 ? -8.586 -3.082 -10.627 1.00 86.31 115 HIS A C 1
ATOM 915 O O . HIS A 1 115 ? -7.961 -3.025 -11.693 1.00 86.31 115 HIS A O 1
ATOM 921 N N . PRO A 1 116 ? -8.304 -3.986 -9.669 1.00 76.31 116 PRO A N 1
ATOM 922 C CA . PRO A 1 116 ? -7.251 -4.980 -9.819 1.00 76.31 116 PRO A CA 1
ATOM 923 C C . PRO A 1 116 ? -7.535 -5.909 -11.000 1.00 76.31 116 PRO A C 1
ATOM 925 O O . PRO A 1 116 ? -8.679 -6.093 -11.414 1.00 76.31 116 PRO A O 1
ATOM 928 N N . GLY A 1 117 ? -6.499 -6.545 -11.539 1.00 68.31 117 GLY A N 1
ATOM 929 C CA . GLY A 1 117 ? -6.671 -7.592 -12.552 1.00 68.31 117 GLY A CA 1
ATOM 930 C C . GLY A 1 117 ? -6.791 -7.104 -13.998 1.00 68.31 117 GLY A C 1
ATOM 931 O O . GLY A 1 117 ? -6.691 -7.923 -14.912 1.00 68.31 117 GLY A O 1
ATOM 932 N N . LYS A 1 118 ? -6.908 -5.789 -14.233 1.00 65.88 118 LYS A N 1
ATOM 933 C CA . LYS A 1 118 ? -7.014 -5.214 -15.586 1.00 65.88 118 LYS A CA 1
ATOM 934 C C . LYS A 1 118 ? -5.791 -5.535 -16.459 1.00 65.88 118 LYS A C 1
ATOM 936 O O . LYS A 1 118 ? -5.952 -5.859 -17.630 1.00 65.88 118 LYS A O 1
ATOM 941 N N . GLY A 1 119 ? -4.591 -5.521 -15.872 1.00 60.97 119 GLY A N 1
ATOM 942 C CA . GLY A 1 119 ? -3.335 -5.872 -16.553 1.00 60.97 119 GLY A CA 1
ATOM 943 C C . GLY A 1 119 ? -3.146 -7.369 -16.830 1.00 60.97 119 GLY A C 1
ATOM 944 O O . GLY A 1 119 ? -2.310 -7.735 -17.644 1.00 60.97 119 GLY A O 1
ATOM 945 N N . VAL A 1 120 ? -3.943 -8.236 -16.196 1.00 63.47 120 VAL A N 1
ATOM 946 C CA . VAL A 1 120 ? -3.912 -9.700 -16.392 1.00 63.47 120 VAL A CA 1
ATOM 947 C C . VAL A 1 120 ? -5.208 -10.226 -17.023 1.00 63.47 120 VAL A C 1
ATOM 949 O O . VAL A 1 120 ? -5.509 -11.415 -16.935 1.00 63.47 120 VAL A O 1
ATOM 952 N N . GLY A 1 121 ? -6.002 -9.338 -17.634 1.00 64.12 121 GLY A N 1
ATOM 953 C CA . GLY A 1 121 ? -7.215 -9.687 -18.379 1.00 64.12 121 GLY A CA 1
ATOM 954 C C . GLY A 1 121 ? -8.390 -10.185 -17.530 1.00 64.12 121 GLY A C 1
ATOM 955 O O . GLY A 1 121 ? -9.315 -10.784 -18.073 1.00 64.12 121 GLY A O 1
ATOM 956 N N . LYS A 1 122 ? -8.378 -9.964 -16.209 1.00 70.88 122 LYS A N 1
ATOM 957 C CA . LYS A 1 122 ? -9.465 -10.378 -15.307 1.00 70.88 122 LYS A CA 1
ATOM 958 C C . LYS A 1 122 ? -10.399 -9.217 -14.984 1.00 70.88 122 LYS A C 1
ATOM 960 O O . LYS A 1 122 ? -9.957 -8.096 -14.745 1.00 70.88 122 LYS A O 1
ATOM 965 N N . ILE A 1 123 ? -11.693 -9.517 -14.908 1.00 75.25 123 ILE A N 1
ATOM 966 C CA . ILE A 1 123 ? -12.714 -8.602 -14.393 1.00 75.25 123 ILE A CA 1
ATOM 967 C C . ILE A 1 123 ? -12.880 -8.911 -12.907 1.00 75.25 123 ILE A C 1
ATOM 969 O O . ILE A 1 123 ? -13.488 -9.914 -12.543 1.00 75.25 123 ILE A O 1
ATOM 973 N N . LEU A 1 124 ? -12.289 -8.078 -12.054 1.00 79.44 124 LEU A N 1
ATOM 974 C CA . LEU A 1 124 ? -12.383 -8.199 -10.599 1.00 79.44 124 LEU A CA 1
ATOM 975 C C . LEU A 1 124 ? -13.248 -7.070 -10.028 1.00 79.44 124 LEU A C 1
ATOM 977 O O . LEU A 1 124 ? -13.352 -6.003 -10.646 1.00 79.44 124 LEU A O 1
ATOM 981 N N . PRO A 1 125 ? -13.884 -7.282 -8.860 1.00 81.94 125 PRO A N 1
ATOM 982 C CA . PRO A 1 125 ? -14.639 -6.223 -8.209 1.00 81.94 125 PRO A CA 1
ATOM 983 C C . PRO A 1 125 ? -13.729 -5.025 -7.885 1.00 81.94 125 PRO A C 1
ATOM 985 O O . PRO A 1 125 ? -12.555 -5.224 -7.561 1.00 81.94 125 PRO A O 1
ATOM 988 N N . PRO A 1 126 ? -14.255 -3.787 -7.934 1.00 89.50 126 PRO A N 1
ATOM 989 C CA . PRO A 1 126 ? -13.534 -2.623 -7.434 1.00 89.50 126 PRO A CA 1
ATOM 990 C C . PRO A 1 126 ? -13.190 -2.800 -5.951 1.00 89.50 126 PRO A C 1
ATOM 992 O O . PRO A 1 126 ? -13.992 -3.337 -5.180 1.00 89.50 126 PRO A O 1
ATOM 995 N N . VAL A 1 127 ? -12.005 -2.337 -5.551 1.00 90.69 127 VAL A N 1
ATOM 996 C CA . VAL A 1 127 ? -11.480 -2.522 -4.193 1.00 90.69 127 VAL A CA 1
ATOM 997 C C . VAL A 1 127 ? -11.118 -1.196 -3.550 1.00 90.69 127 VAL A C 1
ATOM 999 O O . VAL A 1 127 ? -10.389 -0.398 -4.135 1.00 90.69 127 VAL A O 1
ATOM 1002 N N . GLY A 1 128 ? -11.573 -1.017 -2.312 1.00 91.12 128 GLY A N 1
ATOM 1003 C CA . GLY A 1 128 ? -11.259 0.136 -1.477 1.00 91.12 128 GLY A CA 1
ATOM 1004 C C . GLY A 1 128 ? -12.217 1.310 -1.658 1.00 91.12 128 GLY A C 1
ATOM 1005 O O . GLY A 1 128 ? -12.709 1.584 -2.747 1.00 91.12 128 GLY A O 1
ATOM 1006 N N . ASP A 1 129 ? -12.457 2.028 -0.569 1.00 94.94 129 ASP A N 1
ATOM 1007 C CA . ASP A 1 129 ? -13.068 3.362 -0.569 1.00 94.94 129 ASP A CA 1
ATOM 1008 C C . ASP A 1 129 ? -12.029 4.441 -0.920 1.00 94.94 129 ASP A C 1
ATOM 1010 O O . ASP A 1 129 ? -12.352 5.531 -1.402 1.00 94.94 129 ASP A O 1
ATOM 1014 N N . LEU A 1 130 ? -10.764 4.128 -0.638 1.00 96.69 130 LEU A N 1
ATOM 1015 C CA . LEU A 1 130 ? -9.586 4.933 -0.908 1.00 96.69 130 LEU A CA 1
ATOM 1016 C C . LEU A 1 130 ? -8.470 4.002 -1.381 1.00 96.69 130 LEU A C 1
ATOM 1018 O O . LEU A 1 130 ? -8.371 2.858 -0.937 1.00 96.69 130 LEU A O 1
ATOM 1022 N N . SER A 1 131 ? -7.632 4.494 -2.282 1.00 97.38 131 SER A N 1
ATOM 1023 C CA . SER A 1 131 ? -6.537 3.732 -2.866 1.00 97.38 131 SER A CA 1
ATOM 1024 C C . SER A 1 131 ? -5.210 4.445 -2.708 1.00 97.38 131 SER A C 1
ATOM 1026 O O . SER A 1 131 ? -5.154 5.658 -2.904 1.00 97.38 131 SER A O 1
ATOM 1028 N N . ILE A 1 132 ? -4.153 3.682 -2.461 1.00 98.44 132 ILE A N 1
ATOM 1029 C CA . ILE A 1 132 ? -2.755 4.094 -2.525 1.00 98.44 132 ILE A CA 1
ATOM 1030 C C . ILE A 1 132 ? -2.100 3.257 -3.623 1.00 98.44 132 ILE A C 1
ATOM 1032 O O . ILE A 1 132 ? -2.060 2.034 -3.522 1.00 98.44 132 ILE A O 1
ATOM 1036 N N . VAL A 1 133 ? -1.606 3.904 -4.674 1.00 97.88 133 VAL A N 1
ATOM 1037 C CA . VAL A 1 133 ? -0.991 3.223 -5.819 1.00 97.88 133 VAL A CA 1
ATOM 1038 C C . VAL A 1 133 ? 0.416 3.754 -6.043 1.00 97.88 133 VAL A C 1
ATOM 1040 O O . VAL A 1 133 ? 0.592 4.960 -6.223 1.00 97.88 133 VAL A O 1
ATOM 1043 N N . GLY A 1 134 ? 1.406 2.862 -6.043 1.00 97.75 134 GLY A N 1
ATOM 1044 C CA . GLY A 1 134 ? 2.781 3.179 -6.432 1.00 97.75 134 GLY A CA 1
ATOM 1045 C C . GLY A 1 134 ? 3.045 2.814 -7.891 1.00 97.75 134 GLY A C 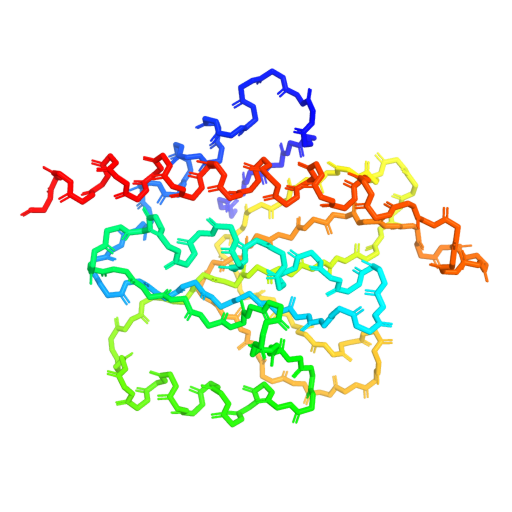1
ATOM 1046 O O . GLY A 1 134 ? 2.707 1.711 -8.320 1.00 97.75 134 GLY A O 1
ATOM 1047 N N . ILE A 1 135 ? 3.654 3.724 -8.652 1.00 96.75 135 ILE A N 1
ATOM 1048 C CA . ILE A 1 135 ? 4.105 3.440 -10.018 1.00 96.75 135 ILE A CA 1
ATOM 1049 C C . ILE A 1 135 ? 5.494 2.815 -9.962 1.00 96.75 135 ILE A C 1
ATOM 1051 O O . ILE A 1 135 ? 6.472 3.488 -9.627 1.00 96.75 135 ILE A O 1
ATOM 1055 N N . VAL A 1 136 ? 5.564 1.525 -10.273 1.00 94.94 136 VAL A N 1
ATOM 1056 C CA . VAL A 1 136 ? 6.756 0.700 -10.039 1.00 94.94 136 VAL A CA 1
ATOM 1057 C C . VAL A 1 136 ? 7.589 0.452 -11.292 1.00 94.94 136 VAL A C 1
ATOM 1059 O O . VAL A 1 136 ? 8.782 0.218 -11.163 1.00 94.94 136 VAL A O 1
ATOM 1062 N N . ASP A 1 137 ? 6.983 0.525 -12.479 1.00 93.88 137 ASP A N 1
ATOM 1063 C CA . ASP A 1 137 ? 7.651 0.323 -13.771 1.00 93.88 137 ASP A CA 1
ATOM 1064 C C . ASP A 1 137 ? 6.916 1.052 -14.905 1.00 93.88 137 ASP A C 1
ATOM 1066 O O . ASP A 1 137 ? 5.812 1.574 -14.720 1.00 93.88 137 ASP A O 1
ATOM 1070 N N . SER A 1 138 ? 7.512 1.026 -16.094 1.00 90.69 138 SER A N 1
ATOM 1071 C CA . SER A 1 138 ? 6.926 1.486 -17.344 1.00 90.69 138 SER A CA 1
ATOM 1072 C C . SER A 1 138 ? 5.974 0.457 -17.968 1.00 90.69 138 SER A C 1
ATOM 1074 O O . SER A 1 138 ? 6.249 -0.742 -17.972 1.00 90.69 138 SER A O 1
ATOM 1076 N N . PHE A 1 139 ? 4.896 0.914 -18.617 1.00 85.62 139 PHE A N 1
ATOM 1077 C CA . PHE A 1 139 ? 4.098 0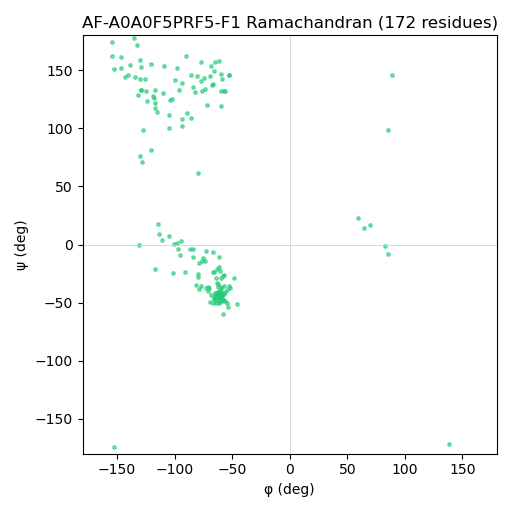.066 -19.521 1.00 85.62 139 PHE A CA 1
ATOM 1078 C C . PHE A 1 139 ? 4.909 -0.474 -20.711 1.00 85.62 139 PHE A C 1
ATOM 1080 O O . PHE A 1 139 ? 4.527 -1.472 -21.321 1.00 85.62 139 PHE A O 1
ATOM 1087 N N . HIS A 1 140 ? 6.007 0.200 -21.062 1.00 84.25 140 HIS A N 1
ATOM 1088 C CA . HIS A 1 140 ? 6.882 -0.145 -22.183 1.00 84.25 140 HIS A CA 1
ATOM 1089 C C . HIS A 1 140 ? 8.081 -1.005 -21.774 1.00 84.25 140 HIS A C 1
ATOM 1091 O O . HIS A 1 140 ? 8.933 -1.302 -22.618 1.00 84.25 140 HIS A O 1
ATOM 1097 N N . ALA A 1 141 ? 8.167 -1.398 -20.500 1.00 78.00 141 ALA A N 1
ATOM 1098 C CA . ALA A 1 141 ? 9.223 -2.269 -20.017 1.00 78.00 141 ALA A CA 1
ATOM 1099 C C . ALA A 1 141 ? 9.188 -3.603 -20.776 1.00 78.00 141 ALA A C 1
ATOM 1101 O O . ALA A 1 141 ? 8.198 -4.334 -20.759 1.00 78.00 141 ALA A O 1
ATOM 1102 N N . LYS A 1 142 ? 10.283 -3.905 -21.481 1.00 69.31 142 LYS A N 1
ATOM 1103 C CA . LYS A 1 142 ? 10.435 -5.162 -22.230 1.00 69.31 142 LYS A CA 1
ATOM 1104 C C . LYS A 1 142 ? 10.832 -6.321 -21.317 1.00 69.31 142 LYS A C 1
ATOM 1106 O O . LYS A 1 142 ? 10.451 -7.454 -21.587 1.00 69.31 142 LYS A O 1
ATOM 1111 N N . ASP A 1 143 ? 11.525 -6.005 -20.222 1.00 74.44 143 ASP A N 1
ATOM 1112 C CA . ASP A 1 143 ? 12.030 -6.961 -19.243 1.00 74.44 143 ASP A CA 1
ATOM 1113 C C . ASP A 1 143 ? 11.584 -6.566 -17.828 1.00 74.44 143 ASP A C 1
ATOM 1115 O O . ASP A 1 143 ? 12.229 -5.756 -17.155 1.00 74.44 143 ASP A O 1
ATOM 1119 N N . LEU A 1 144 ? 10.518 -7.208 -17.338 1.00 65.06 144 LEU A N 1
ATOM 1120 C CA . LEU A 1 144 ? 9.997 -7.029 -15.968 1.00 65.06 144 LEU A CA 1
ATOM 1121 C C . LEU A 1 144 ? 11.007 -7.433 -14.871 1.00 65.06 144 LEU A C 1
ATOM 1123 O O . LEU A 1 144 ? 10.805 -7.153 -13.692 1.00 65.06 144 LEU A O 1
ATOM 1127 N N . ASN A 1 145 ? 12.110 -8.085 -15.254 1.00 62.84 145 ASN A N 1
ATOM 1128 C CA . ASN A 1 145 ? 13.192 -8.506 -14.361 1.00 62.84 145 ASN A CA 1
ATOM 1129 C C . ASN A 1 145 ? 14.267 -7.427 -14.138 1.00 62.84 145 ASN A C 1
ATOM 1131 O O . ASN A 1 145 ? 15.207 -7.657 -13.381 1.00 62.84 145 ASN A O 1
ATOM 1135 N N . SER A 1 146 ? 14.170 -6.273 -14.804 1.00 74.25 146 SER A N 1
ATOM 1136 C CA . SER A 1 146 ? 15.156 -5.189 -14.673 1.00 74.25 146 SER A CA 1
ATOM 1137 C C . SER A 1 146 ? 14.977 -4.351 -13.400 1.00 74.25 146 SER A C 1
ATOM 1139 O O . SER A 1 146 ? 15.901 -3.652 -12.973 1.00 74.25 146 SER A O 1
ATOM 1141 N N . ILE A 1 147 ? 13.817 -4.453 -12.747 1.00 87.31 147 ILE A N 1
ATOM 1142 C CA . ILE A 1 147 ? 13.530 -3.722 -11.517 1.00 87.31 147 ILE A CA 1
ATOM 1143 C C . ILE A 1 147 ? 14.232 -4.345 -10.325 1.00 87.31 147 ILE A C 1
ATOM 1145 O O . ILE A 1 147 ? 14.129 -5.538 -10.038 1.00 87.31 147 ILE A O 1
ATOM 1149 N N . ARG A 1 148 ? 14.880 -3.482 -9.544 1.00 92.31 148 ARG A N 1
ATOM 1150 C CA . ARG A 1 148 ? 15.461 -3.870 -8.263 1.00 92.31 148 ARG A CA 1
ATOM 1151 C C . ARG A 1 148 ? 14.397 -3.869 -7.174 1.00 92.31 148 ARG A C 1
ATOM 1153 O O . ARG A 1 148 ? 13.748 -2.852 -6.945 1.00 92.31 148 ARG A O 1
ATOM 1160 N N . LEU A 1 149 ? 14.341 -4.946 -6.396 1.00 95.56 149 LEU A N 1
ATOM 1161 C CA . LEU A 1 149 ? 13.519 -5.022 -5.184 1.00 95.56 149 LEU A CA 1
ATOM 1162 C C . LEU A 1 149 ? 13.755 -3.838 -4.231 1.00 95.56 149 LEU A C 1
ATOM 1164 O O . LEU A 1 149 ? 12.803 -3.333 -3.652 1.00 95.56 149 LEU A O 1
ATOM 1168 N N . GLY A 1 150 ? 14.999 -3.358 -4.107 1.00 97.38 150 GLY A N 1
ATOM 1169 C CA . GLY A 1 150 ? 15.318 -2.206 -3.255 1.00 97.38 150 GLY A CA 1
ATOM 1170 C C . GLY A 1 150 ? 14.527 -0.943 -3.613 1.00 97.38 150 GLY A C 1
ATOM 1171 O O . GLY A 1 150 ? 14.089 -0.237 -2.719 1.00 97.38 150 GLY A O 1
ATOM 1172 N N . PHE A 1 151 ? 14.258 -0.706 -4.901 1.00 97.19 151 PHE A N 1
ATOM 1173 C CA . PHE A 1 151 ? 13.435 0.426 -5.335 1.00 97.19 151 PHE A CA 1
ATOM 1174 C C . PHE A 1 151 ? 11.966 0.260 -4.913 1.00 97.19 151 PHE A C 1
ATOM 1176 O O . PHE A 1 151 ? 11.360 1.185 -4.379 1.00 97.19 151 PHE A O 1
ATOM 1183 N N . ILE A 1 152 ? 11.405 -0.942 -5.081 1.00 97.88 152 ILE A N 1
ATOM 1184 C CA . ILE A 1 152 ? 10.043 -1.253 -4.616 1.00 97.88 152 ILE A CA 1
ATOM 1185 C C . ILE A 1 152 ? 9.939 -1.099 -3.100 1.00 97.88 152 ILE A C 1
ATOM 1187 O O . ILE A 1 152 ? 8.953 -0.563 -2.596 1.00 97.88 152 ILE A O 1
ATOM 1191 N N . TYR A 1 153 ? 10.968 -1.542 -2.381 1.00 98.44 153 TYR A N 1
ATOM 1192 C CA . TYR A 1 153 ? 11.033 -1.444 -0.933 1.00 98.44 153 TYR A CA 1
ATOM 1193 C C . TYR A 1 153 ? 11.058 0.015 -0.455 1.00 98.44 153 TYR A C 1
ATOM 1195 O O . TYR A 1 153 ? 10.326 0.340 0.472 1.00 98.44 153 TYR A O 1
ATOM 1203 N N . GLU A 1 154 ? 11.810 0.910 -1.107 1.00 98.56 154 GLU A N 1
ATOM 1204 C CA . GLU A 1 154 ? 11.804 2.346 -0.778 1.00 98.56 154 GLU A CA 1
ATOM 1205 C C . GLU A 1 154 ? 10.405 2.968 -0.942 1.00 98.56 154 GLU A C 1
ATOM 1207 O O . GLU A 1 154 ? 9.943 3.709 -0.073 1.00 98.56 154 GLU A O 1
ATOM 1212 N N . ILE A 1 155 ? 9.684 2.629 -2.019 1.00 98.62 155 ILE A N 1
ATOM 1213 C CA . ILE A 1 155 ? 8.294 3.078 -2.203 1.00 98.62 155 ILE A CA 1
ATOM 1214 C C . ILE A 1 155 ? 7.402 2.520 -1.085 1.00 98.62 155 ILE A C 1
ATOM 1216 O O . ILE A 1 155 ? 6.599 3.256 -0.501 1.00 98.62 155 ILE A O 1
ATOM 1220 N N . ALA A 1 156 ? 7.541 1.227 -0.782 1.00 98.75 156 ALA A N 1
ATOM 1221 C CA . ALA A 1 156 ? 6.765 0.556 0.253 1.00 98.75 156 ALA A CA 1
ATOM 1222 C C . ALA A 1 156 ? 6.993 1.182 1.634 1.00 98.75 156 ALA A C 1
ATOM 1224 O O . ALA A 1 156 ? 6.039 1.399 2.377 1.00 98.75 156 ALA A O 1
ATOM 1225 N N . GLU A 1 157 ? 8.241 1.509 1.962 1.00 98.62 157 GLU A N 1
ATOM 1226 C CA . GLU A 1 157 ? 8.630 2.116 3.229 1.00 98.62 157 GLU A CA 1
ATOM 1227 C C . GLU A 1 157 ? 8.036 3.520 3.384 1.00 98.62 157 GLU A C 1
ATOM 1229 O O . GLU A 1 157 ? 7.454 3.826 4.427 1.00 98.62 157 GLU A O 1
ATOM 1234 N N . THR A 1 158 ? 8.075 4.354 2.339 1.00 98.88 158 THR A N 1
ATOM 1235 C CA . THR A 1 158 ? 7.423 5.673 2.356 1.00 98.88 158 THR A CA 1
ATOM 1236 C C . THR A 1 158 ? 5.914 5.556 2.604 1.00 98.88 158 THR A C 1
ATOM 1238 O O . THR A 1 158 ? 5.361 6.279 3.440 1.00 98.88 158 THR A O 1
ATOM 1241 N N . ILE A 1 159 ? 5.235 4.620 1.929 1.00 98.88 159 ILE A N 1
ATOM 1242 C CA . ILE A 1 159 ? 3.798 4.373 2.128 1.00 98.88 159 ILE A CA 1
ATOM 1243 C C . ILE A 1 159 ? 3.520 3.871 3.551 1.00 98.88 159 ILE A C 1
ATOM 1245 O O . ILE A 1 159 ? 2.650 4.416 4.234 1.00 98.88 159 ILE A O 1
ATOM 1249 N N . ALA A 1 160 ? 4.259 2.857 4.006 1.00 98.81 160 ALA A N 1
ATOM 1250 C CA . ALA A 1 160 ? 4.089 2.244 5.318 1.00 98.81 160 ALA A CA 1
ATOM 1251 C C . ALA A 1 160 ? 4.293 3.266 6.443 1.00 98.81 160 ALA A C 1
ATOM 1253 O O . ALA A 1 160 ? 3.452 3.376 7.334 1.00 98.81 160 ALA A O 1
ATOM 1254 N N . ASN A 1 161 ? 5.343 4.084 6.357 1.00 98.69 161 ASN A N 1
ATOM 1255 C CA . ASN A 1 161 ? 5.602 5.156 7.314 1.00 98.69 161 ASN A CA 1
ATOM 1256 C C . ASN A 1 161 ? 4.454 6.170 7.354 1.00 98.69 161 ASN A C 1
ATOM 1258 O O . ASN A 1 161 ? 4.003 6.548 8.434 1.00 98.69 161 ASN A O 1
ATOM 1262 N N . GLY A 1 162 ? 3.929 6.578 6.195 1.00 98.69 162 GLY A N 1
ATOM 1263 C CA . GLY A 1 162 ? 2.775 7.474 6.143 1.00 98.69 162 GLY A CA 1
ATOM 1264 C C . GLY A 1 162 ? 1.511 6.872 6.765 1.00 98.69 162 GLY A C 1
ATOM 1265 O O . GLY A 1 162 ? 0.802 7.557 7.506 1.00 98.69 162 GLY A O 1
ATOM 1266 N N . ILE A 1 163 ? 1.254 5.581 6.528 1.00 98.75 163 ILE A N 1
ATOM 1267 C CA . ILE A 1 163 ? 0.152 4.838 7.154 1.00 98.75 163 ILE A CA 1
ATOM 1268 C C . ILE A 1 163 ? 0.319 4.795 8.674 1.00 98.75 163 ILE A C 1
ATOM 1270 O O . ILE A 1 163 ? -0.629 5.109 9.394 1.00 98.75 163 ILE A O 1
ATOM 1274 N N . LEU A 1 164 ? 1.502 4.432 9.175 1.00 98.56 164 LEU A N 1
ATOM 1275 C CA . LEU A 1 164 ? 1.761 4.305 10.609 1.00 98.56 164 LEU A CA 1
ATOM 1276 C C . LEU A 1 164 ? 1.621 5.653 11.325 1.00 98.56 164 LEU A C 1
ATOM 1278 O O . LEU 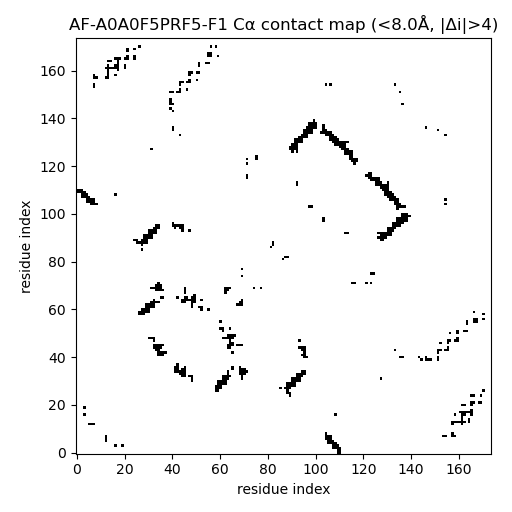A 1 164 ? 0.890 5.737 12.311 1.00 98.56 164 LEU A O 1
ATOM 1282 N N . ILE A 1 165 ? 2.226 6.723 10.795 1.00 98.25 165 ILE A N 1
ATOM 1283 C CA . ILE A 1 165 ? 2.119 8.076 11.367 1.00 98.25 165 ILE A CA 1
ATOM 1284 C C . ILE A 1 165 ? 0.648 8.516 11.439 1.00 98.25 165 ILE A C 1
ATOM 1286 O O . ILE A 1 165 ? 0.194 8.971 12.492 1.00 98.25 165 ILE A O 1
ATOM 1290 N N . ALA A 1 166 ? -0.121 8.345 10.354 1.00 98.06 166 ALA A N 1
ATOM 1291 C CA . ALA A 1 166 ? -1.549 8.670 10.352 1.00 98.06 166 ALA A CA 1
ATOM 1292 C C . ALA A 1 166 ? -2.333 7.839 11.368 1.00 98.06 166 ALA A C 1
ATOM 1294 O O . ALA A 1 166 ? -3.187 8.375 12.074 1.00 98.06 166 ALA A O 1
ATOM 1295 N N . SER A 1 167 ? -2.043 6.541 11.436 1.00 97.62 167 SER A N 1
ATOM 1296 C CA . SER A 1 167 ? -2.767 5.595 12.280 1.00 97.62 167 SER A CA 1
AT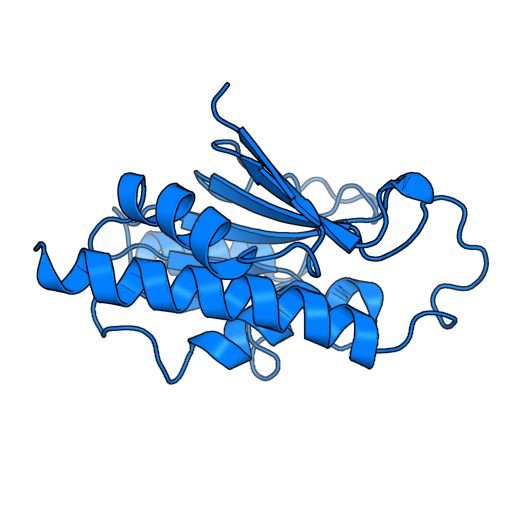OM 1297 C C . SER A 1 167 ? -2.570 5.907 13.758 1.00 97.62 167 SER A C 1
ATOM 1299 O O . SER A 1 167 ? -3.564 6.004 14.475 1.00 97.62 167 SER A O 1
ATOM 1301 N N . TYR A 1 168 ? -1.332 6.155 14.196 1.00 96.25 168 TYR A N 1
ATOM 1302 C CA . TYR A 1 168 ? -1.030 6.550 15.575 1.00 96.25 168 TYR A CA 1
ATOM 1303 C C . TYR A 1 168 ? -1.601 7.923 15.935 1.00 96.25 168 TYR A C 1
ATOM 1305 O O . TYR A 1 168 ? -2.224 8.081 16.984 1.00 96.25 168 TYR A O 1
ATOM 1313 N N . SER A 1 169 ? -1.432 8.919 15.058 1.00 93.44 169 SER A N 1
ATOM 1314 C CA . SER A 1 169 ? -1.985 10.258 15.290 1.00 93.44 169 SER A CA 1
ATOM 1315 C C . SER A 1 169 ? -3.507 10.210 15.444 1.00 93.44 169 SER A C 1
ATOM 1317 O O . SER A 1 169 ? -4.067 10.830 16.350 1.00 93.44 169 SER A O 1
ATOM 1319 N N . LYS A 1 170 ? -4.182 9.428 14.595 1.00 92.38 170 LYS A N 1
ATOM 1320 C CA . LYS A 1 170 ? -5.638 9.330 14.604 1.00 92.38 170 LYS A CA 1
ATOM 1321 C C . LYS A 1 170 ? -6.171 8.452 15.734 1.00 92.38 170 LYS A C 1
ATOM 1323 O O . LYS A 1 170 ? -7.201 8.801 16.298 1.00 92.38 170 LYS A O 1
ATOM 1328 N N . SER A 1 171 ? -5.479 7.371 16.106 1.00 87.38 171 SER A N 1
ATOM 1329 C CA . SER A 1 171 ? -5.921 6.491 17.198 1.00 87.38 171 SER A CA 1
ATOM 1330 C C . SER A 1 171 ? -5.954 7.189 18.555 1.00 87.38 171 SER A C 1
ATOM 1332 O O . SER A 1 171 ? -6.758 6.817 19.393 1.00 87.38 171 SER A O 1
ATOM 1334 N N . LEU A 1 172 ? -5.105 8.200 18.765 1.00 83.44 172 LEU A N 1
ATOM 1335 C CA . LEU A 1 172 ? -5.111 9.032 19.976 1.00 83.44 172 LEU A CA 1
ATOM 1336 C C . LEU A 1 172 ? -6.259 10.054 20.009 1.00 83.44 172 LEU A C 1
ATOM 1338 O O . LEU A 1 172 ? -6.461 10.712 21.023 1.00 83.44 172 LEU A O 1
ATOM 1342 N N . SER A 1 173 ? -6.959 10.239 18.886 1.00 80.81 173 SER A N 1
ATOM 1343 C CA . SER A 1 173 ? -8.055 11.207 18.742 1.00 80.81 173 SER A CA 1
ATOM 1344 C C . SER A 1 173 ? -9.447 10.567 18.844 1.00 80.81 173 SER A C 1
ATOM 1346 O O . SER A 1 173 ? -10.438 11.276 18.660 1.00 80.81 173 SER A O 1
ATOM 1348 N N . PHE A 1 174 ? -9.519 9.249 19.049 1.00 76.62 174 PHE A N 1
ATOM 1349 C CA . PHE A 1 174 ? -10.751 8.504 19.321 1.00 76.62 174 PHE A CA 1
ATOM 1350 C C . PHE A 1 174 ? -10.874 8.246 20.821 1.00 76.62 174 PHE A C 1
ATOM 1352 O O . PHE A 1 174 ? -12.021 8.304 21.311 1.00 76.62 174 PHE A O 1
#

Radius of gyration: 14.9 Å; Cα contacts (8 Å, |Δi|>4): 373; chains: 1; bounding box: 34×31×42 Å

pLDDT: mean 92.97, std 8.61, range [60.72, 98.88]

Organism: NCBI:txid391606

Sequence (174 aa):
MEELRLRYNEEKASFQIANFLSRHLLPETVFLCIGTDRFITDSLGPIVGNLISGSLPPIYYVYGTLKNPVHAINLEENLRYIKKKHPYSKIIAVDASLGEEENIGKISIKKSPIHPGKGVGKILPPVGDLSIVGIVDSFHAKDLNSIRLGFIYEIAETIANGILIASYSKSLSF

Mean predicted aligned error: 3.75 Å

Foldseek 3Di:
DDKDKDFLPPPCLLVVLLVVCLVPDDFAAEEEQAFEPVALQRCLSQLLLQLQCVQFDPRYYYAAHNVHHHYPVCPVVVVVVSCVVRVPYFYEYETEDADAPVQARMKMKDQFFDQGCVVVVDGDDTGGSMYIYHHHHHPPDPDSPPGDSVSSNSSSVSNSSSVNSNRVVNVVVD

InterPro domains:
  IPR009665 Spore protease-like YyaC [PF06866] (6-162)
  IPR009665 Spore protease-like YyaC [TIGR02841] (28-163)
  IPR023430 Peptidase HybD-like domain superfamily [SSF53163] (2-171)

Nearest PDB structures (foldseek):
  8gvh-assembly1_B  TM=2.563E-01  e=9.652E-03  Homo sapiens
  4ymi-assembly1_A  TM=4.647E-01  e=1.931E-01  Mycobacteroides abscessus ATCC 19977
  4tl6-assembly1_C-2  TM=3.439E-01  e=5.014E+00  Synechococcus elongatus PCC 7942 = FACHB-805